Protein AF-A0A1D3RMI1-F1 (afdb_monomer)

Radius of gyration: 16.51 Å; Cα contacts (8 Å, |Δi|>4): 121; chains: 1; bounding box: 49×34×45 Å

Foldseek 3Di:
DVLVVVVVVDVDPVVSVLLVVLVVLVVVVCVVVVHPPVVCLQQLHDDDLVVLLVSLVCLQCVQVPDPNHGDDLVNSLVSLQSNLVSSLVSNVVHHDDDDDPVVRVVVSVVRSVVSNVSSVVSRDDDPDPPPDD

Sequence (133 aa):
MYEAYLSKKHDSHNTIHNILKKLFYLIAWGNKSGIDIDSILLTGEMIEPKQVNAFGAWLTQRGKLHADGTISPIAINGILDVVSQAFRWFADQYVSFSGSASEREIHIKMYKDSIKERFSEQCEKSRKKNSSR

Solvent-accessible surface area (backbone atoms only — not comparable to full-atom values): 7582 Å² total; per-residue (Å²): 108,69,64,61,52,40,60,74,76,40,93,47,66,68,57,47,52,52,52,52,59,38,41,46,55,55,52,57,47,21,65,75,70,75,42,65,54,66,61,36,39,70,51,16,43,73,78,52,73,71,50,52,53,51,50,41,54,47,53,67,48,52,14,73,75,43,99,87,46,63,62,47,49,68,56,51,35,56,27,38,51,51,45,34,52,48,40,41,50,30,25,75,76,43,51,83,66,85,75,54,75,69,56,30,53,53,51,52,51,53,51,40,50,51,48,47,49,61,39,55,73,56,44,55,80,75,78,77,78,80,81,85,124

Secondary structure (DSSP, 8-state):
-HHHHHHHH-S-HHHHHHHHHHHHHHHHHHHHHT--HHHHHHTT----HHHHHHHHHHHHHHHHHSTT-PPPHHHHHHHHHHHHHHHHHHHHHH----S-HHHHHHHHHHHHHHHHHHHHTT-----------

pLDDT: mean 88.19, std 14.35, range [38.56, 97.88]

Structure (mmCIF, N/CA/C/O backbone):
data_AF-A0A1D3RMI1-F1
#
_entry.id   AF-A0A1D3RMI1-F1
#
loop_
_atom_site.group_PDB
_atom_site.id
_atom_site.type_symbol
_atom_site.label_atom_id
_atom_site.label_alt_id
_atom_site.label_comp_id
_atom_site.label_asym_id
_atom_site.label_entity_id
_atom_site.label_seq_id
_atom_site.pdbx_PDB_ins_code
_atom_site.Cartn_x
_atom_site.Cartn_y
_atom_site.Cartn_z
_atom_site.occupancy
_atom_site.B_iso_or_equiv
_atom_site.auth_seq_id
_atom_site.auth_comp_id
_atom_site.auth_asym_id
_atom_site.auth_atom_id
_atom_site.pdbx_PDB_model_num
ATOM 1 N N . MET A 1 1 ? -14.540 1.903 -7.744 1.00 85.69 1 MET A N 1
ATOM 2 C CA . MET A 1 1 ? -14.736 2.730 -6.529 1.00 85.69 1 MET A CA 1
ATOM 3 C C . MET A 1 1 ? -13.569 3.678 -6.270 1.00 85.69 1 MET A C 1
ATOM 5 O O . MET A 1 1 ? -13.801 4.879 -6.240 1.00 85.69 1 MET A O 1
ATOM 9 N N . TYR A 1 2 ? -12.335 3.179 -6.125 1.00 89.88 2 TYR A N 1
ATOM 10 C CA . TYR A 1 2 ? -11.164 4.039 -5.906 1.00 89.88 2 TYR A CA 1
ATOM 11 C C . TYR A 1 2 ? -10.960 5.073 -7.024 1.00 89.88 2 TYR A C 1
ATOM 13 O O . TYR A 1 2 ? -10.726 6.243 -6.748 1.00 89.88 2 TYR A O 1
ATOM 21 N N . GLU A 1 3 ? -11.161 4.683 -8.286 1.00 88.94 3 GLU A N 1
ATOM 22 C CA . GLU A 1 3 ? -11.149 5.618 -9.419 1.00 88.94 3 GLU A CA 1
ATOM 23 C C . GLU A 1 3 ? -12.171 6.753 -9.263 1.00 88.94 3 GLU A C 1
ATOM 25 O O . GLU A 1 3 ? -11.813 7.908 -9.435 1.00 88.94 3 GLU A O 1
ATOM 30 N N . ALA A 1 4 ? -13.404 6.459 -8.838 1.00 90.69 4 ALA A N 1
ATOM 31 C CA . ALA A 1 4 ? -14.415 7.491 -8.603 1.00 90.69 4 ALA A CA 1
ATOM 32 C C . ALA A 1 4 ? -14.009 8.460 -7.475 1.00 90.69 4 ALA A C 1
ATOM 34 O O . ALA A 1 4 ? -14.312 9.649 -7.546 1.00 90.69 4 ALA A O 1
ATOM 35 N N . TYR A 1 5 ? -13.298 7.975 -6.450 1.00 91.81 5 TYR A N 1
ATOM 36 C CA . TYR A 1 5 ? -12.670 8.842 -5.450 1.00 91.81 5 TYR A CA 1
ATOM 37 C C . TYR A 1 5 ? -11.578 9.723 -6.076 1.00 91.81 5 TYR A C 1
ATOM 39 O O . TYR A 1 5 ? -11.573 10.934 -5.855 1.00 91.81 5 TYR A O 1
ATOM 47 N N . LEU A 1 6 ? -10.694 9.150 -6.898 1.00 91.50 6 LEU A N 1
ATOM 48 C CA . LEU A 1 6 ? -9.652 9.907 -7.594 1.00 91.50 6 LEU A CA 1
ATOM 49 C C . LEU A 1 6 ? -10.241 10.971 -8.525 1.00 91.50 6 LEU A C 1
ATOM 51 O O . LEU A 1 6 ? -9.737 12.088 -8.534 1.00 91.50 6 LEU A O 1
ATOM 55 N N . SER A 1 7 ? -11.327 10.665 -9.238 1.00 90.88 7 SER A N 1
ATOM 56 C CA . SER A 1 7 ? -12.045 11.609 -10.102 1.00 90.88 7 SER A CA 1
ATOM 57 C C . SER A 1 7 ? -12.669 12.775 -9.346 1.00 90.88 7 SER A C 1
ATOM 59 O O . SER A 1 7 ? -12.818 13.848 -9.913 1.00 90.88 7 SER A O 1
ATOM 61 N N . LYS A 1 8 ? -13.028 12.592 -8.070 1.00 90.94 8 LYS A N 1
ATOM 62 C CA . LYS A 1 8 ? -13.487 13.694 -7.210 1.00 90.94 8 LYS A CA 1
ATOM 63 C C . LYS A 1 8 ? -12.333 14.511 -6.632 1.00 90.94 8 LYS A C 1
ATOM 65 O O . LYS A 1 8 ? -12.519 15.673 -6.297 1.00 90.94 8 LYS A O 1
ATOM 70 N N . LYS A 1 9 ? -11.167 13.888 -6.450 1.00 90.00 9 LYS A N 1
ATOM 71 C CA . LYS A 1 9 ? -9.990 14.503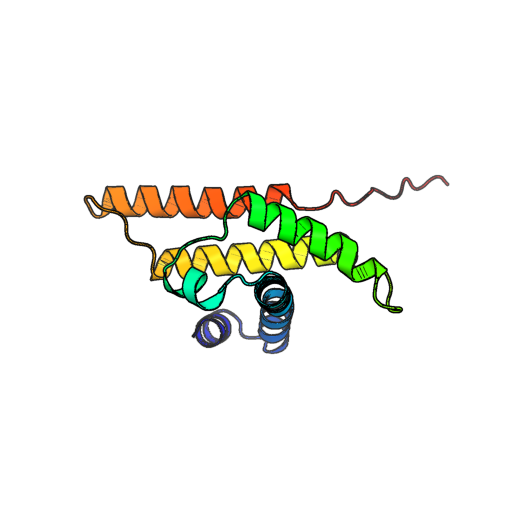 -5.822 1.00 90.00 9 LYS A CA 1
ATOM 72 C C . LYS A 1 9 ? -9.091 15.243 -6.813 1.00 90.00 9 LYS A C 1
ATOM 74 O O . LYS A 1 9 ? -8.368 16.152 -6.415 1.00 90.00 9 LYS A O 1
ATOM 79 N N . HIS A 1 10 ? -9.074 14.814 -8.069 1.00 90.12 10 HIS A N 1
ATOM 80 C CA . HIS A 1 10 ? -8.182 15.327 -9.096 1.00 90.12 10 HIS A CA 1
ATOM 81 C C . HIS A 1 10 ? -8.974 15.740 -10.334 1.00 90.12 10 HIS A C 1
ATOM 83 O O . HIS A 1 10 ? -9.689 14.925 -10.906 1.00 90.12 10 HIS A O 1
ATOM 89 N N . ASP A 1 11 ? -8.741 16.963 -10.808 1.00 83.75 11 ASP A N 1
ATOM 90 C CA . ASP A 1 11 ? -9.411 17.490 -12.006 1.00 83.75 11 ASP A CA 1
ATOM 91 C C . ASP A 1 11 ? -8.780 16.980 -13.316 1.00 83.75 11 ASP A C 1
ATOM 93 O O . ASP A 1 11 ? -9.387 17.020 -14.384 1.00 83.75 11 ASP A O 1
ATOM 97 N N . SER A 1 12 ? -7.538 16.484 -13.254 1.00 92.44 12 SER A N 1
ATOM 98 C CA . SER A 1 12 ? -6.791 16.024 -14.428 1.00 92.44 12 SER A CA 1
ATOM 99 C C . SER A 1 12 ? -6.950 14.523 -14.656 1.00 92.44 12 SER A C 1
ATOM 101 O O . SER A 1 12 ? -6.439 13.702 -13.887 1.00 92.44 12 SER A O 1
ATOM 103 N N . HIS A 1 13 ? -7.558 14.164 -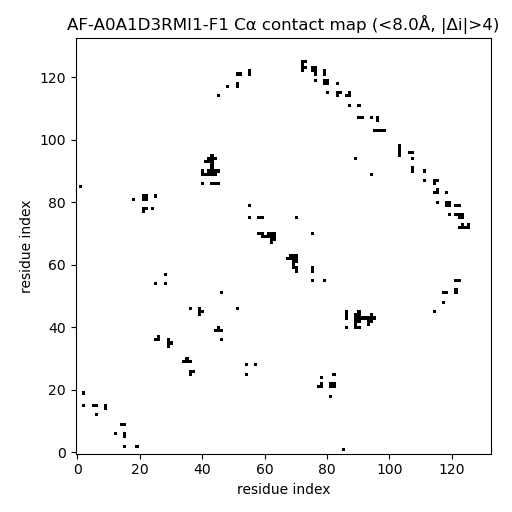15.789 1.00 87.75 13 HIS A N 1
ATOM 104 C CA . HIS A 1 13 ? -7.667 12.777 -16.244 1.00 87.75 13 HIS A C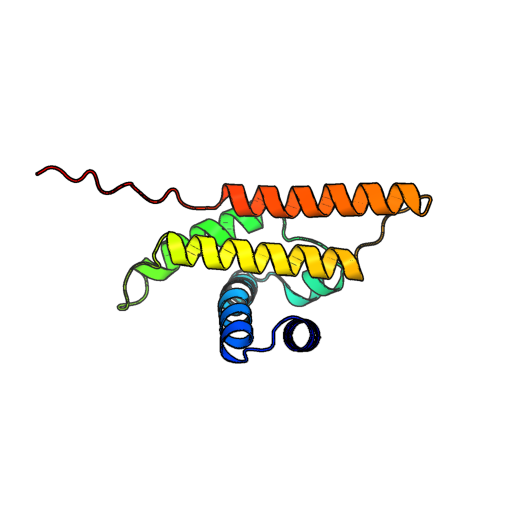A 1
ATOM 105 C C . HIS A 1 13 ? -6.295 12.095 -16.386 1.00 87.75 13 HIS A C 1
ATOM 107 O O . HIS A 1 13 ? -6.130 10.938 -16.004 1.00 87.75 13 HIS A O 1
ATOM 113 N N . ASN A 1 14 ? -5.275 12.833 -16.838 1.00 91.00 14 ASN A N 1
ATOM 114 C CA . ASN A 1 14 ? -3.909 12.317 -16.962 1.00 91.00 14 ASN A CA 1
ATOM 115 C C . ASN A 1 14 ? -3.318 11.925 -15.601 1.00 91.00 14 ASN A C 1
ATOM 117 O O . ASN A 1 14 ? -2.617 10.918 -15.494 1.00 91.00 14 ASN A O 1
ATOM 121 N N . THR A 1 15 ? -3.619 12.691 -14.550 1.00 90.94 15 THR A N 1
ATOM 122 C CA . THR A 1 15 ? -3.184 12.374 -13.185 1.00 90.94 15 THR A CA 1
ATOM 123 C C . THR A 1 15 ? -3.843 11.092 -12.689 1.00 90.94 15 THR A C 1
ATOM 125 O O . THR A 1 15 ? -3.147 10.208 -12.190 1.00 90.94 15 THR A O 1
ATOM 128 N N . ILE A 1 16 ? -5.159 10.958 -12.880 1.00 91.88 16 ILE A N 1
ATOM 129 C CA . ILE A 1 16 ? -5.918 9.759 -12.494 1.00 91.88 16 ILE A CA 1
ATOM 130 C C . ILE A 1 16 ? -5.365 8.535 -13.228 1.00 91.88 16 ILE A C 1
ATOM 132 O O . ILE A 1 16 ? -5.005 7.547 -12.590 1.00 91.88 16 ILE A O 1
ATOM 136 N N . HIS A 1 17 ? -5.203 8.625 -14.550 1.00 91.88 17 HIS A N 1
ATOM 137 C CA . HIS A 1 17 ? -4.660 7.538 -15.358 1.00 91.88 17 HIS A CA 1
ATOM 138 C C . HIS A 1 17 ? -3.251 7.130 -14.901 1.00 91.88 17 HIS A C 1
ATOM 140 O O . HIS A 1 17 ? -2.956 5.943 -14.780 1.00 91.88 17 HIS A O 1
ATOM 146 N N . ASN A 1 18 ? -2.382 8.093 -14.580 1.00 92.81 18 ASN A N 1
ATOM 147 C CA . ASN A 1 18 ? -1.041 7.806 -14.069 1.00 92.81 18 ASN A CA 1
ATOM 148 C C . ASN A 1 18 ? -1.070 7.097 -12.702 1.00 92.81 18 ASN A C 1
ATOM 150 O O . ASN A 1 18 ? -0.282 6.182 -12.467 1.00 92.81 18 ASN A O 1
ATOM 154 N N . ILE A 1 19 ? -1.984 7.487 -11.807 1.00 94.44 19 ILE A N 1
ATOM 155 C CA . ILE A 1 19 ? -2.187 6.817 -10.513 1.00 94.44 19 ILE A CA 1
ATOM 156 C C . ILE A 1 19 ? -2.652 5.371 -10.734 1.00 94.44 19 ILE A C 1
ATOM 158 O O . ILE A 1 19 ? -2.041 4.444 -10.203 1.00 94.44 19 ILE A O 1
ATOM 162 N N . LEU A 1 20 ? -3.672 5.157 -11.569 1.00 94.25 20 LEU A N 1
ATOM 163 C CA . LEU A 1 20 ? -4.193 3.819 -11.871 1.00 94.25 20 LEU A CA 1
ATOM 164 C C . LEU A 1 20 ? -3.140 2.930 -12.544 1.00 94.25 20 LEU A C 1
ATOM 166 O O . LEU A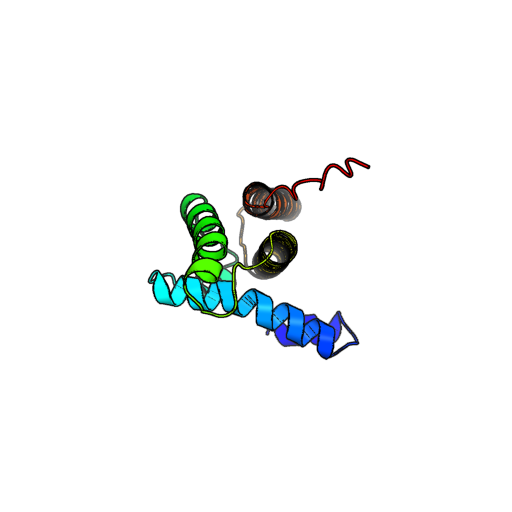 1 20 ? -2.966 1.773 -12.163 1.00 94.25 20 LEU A O 1
ATOM 170 N N . LYS A 1 21 ? -2.361 3.482 -13.480 1.00 93.25 21 LYS A N 1
ATOM 171 C CA . LYS A 1 21 ? -1.250 2.774 -14.129 1.00 93.25 21 LYS A CA 1
ATOM 172 C C . LYS A 1 21 ? -0.193 2.315 -13.125 1.00 93.25 21 LYS A C 1
ATOM 174 O O . LYS A 1 21 ? 0.367 1.233 -13.276 1.00 93.25 21 LYS A O 1
ATOM 179 N N . LYS A 1 22 ? 0.092 3.112 -12.095 1.00 94.50 22 LYS A N 1
ATOM 180 C CA . LYS A 1 22 ? 1.015 2.718 -11.021 1.00 94.50 22 LYS A CA 1
ATOM 181 C C . LYS A 1 22 ? 0.425 1.618 -10.139 1.00 94.50 22 LYS A C 1
ATOM 183 O O . LYS A 1 22 ? 1.142 0.681 -9.807 1.00 94.50 22 LYS A O 1
ATOM 188 N N . LEU A 1 23 ? -0.870 1.673 -9.829 1.00 95.31 23 LEU A N 1
ATOM 189 C CA . LEU A 1 23 ? -1.553 0.602 -9.093 1.00 95.31 23 LEU A CA 1
ATOM 190 C C . LEU A 1 23 ? -1.601 -0.718 -9.859 1.00 95.31 23 LEU A C 1
ATOM 192 O O . LEU A 1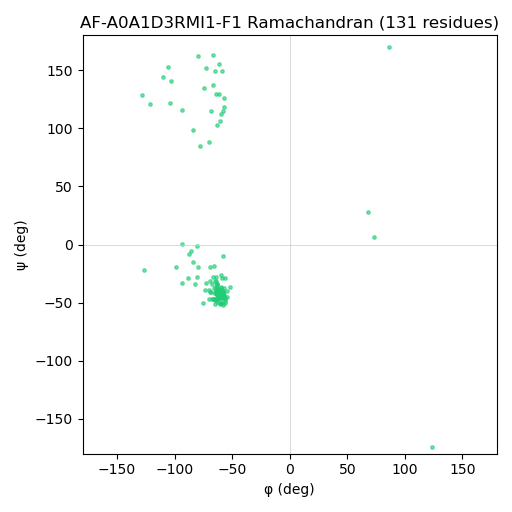 23 ? -1.502 -1.779 -9.249 1.00 95.31 23 LEU A O 1
ATOM 196 N N . PHE A 1 24 ? -1.652 -0.669 -11.190 1.00 94.50 24 PHE A N 1
ATOM 197 C CA . PHE A 1 24 ? -1.598 -1.870 -12.019 1.00 94.50 24 PHE A CA 1
ATOM 198 C C . PHE A 1 24 ? -0.348 -2.726 -11.751 1.00 94.50 24 PHE A C 1
ATOM 200 O O . PHE A 1 24 ? -0.404 -3.946 -11.881 1.00 94.50 24 PHE A O 1
ATOM 207 N N . TYR A 1 25 ? 0.770 -2.129 -11.319 1.00 95.00 25 TYR A N 1
ATOM 208 C CA . TYR A 1 25 ? 1.948 -2.901 -10.917 1.00 95.00 25 TYR A CA 1
ATOM 209 C C . TYR A 1 25 ? 1.683 -3.790 -9.704 1.00 95.00 25 TYR A C 1
ATOM 211 O O . TYR A 1 25 ? 2.137 -4.932 -9.704 1.00 95.00 25 TYR A O 1
ATOM 219 N N . LEU A 1 26 ? 0.948 -3.294 -8.706 1.00 96.62 26 LEU A N 1
ATOM 220 C CA . LEU A 1 26 ? 0.578 -4.078 -7.530 1.00 96.62 26 LEU A CA 1
ATOM 221 C C . LEU A 1 26 ? -0.344 -5.232 -7.921 1.00 96.62 26 LEU A C 1
ATOM 223 O O . LEU A 1 26 ? -0.075 -6.365 -7.542 1.00 96.62 26 LEU A O 1
ATOM 227 N N . ILE A 1 27 ? -1.378 -4.961 -8.721 1.00 95.94 27 ILE A N 1
ATOM 228 C CA . ILE A 1 27 ? -2.327 -5.988 -9.176 1.00 95.94 27 ILE A CA 1
ATOM 229 C C . ILE A 1 27 ? -1.614 -7.057 -10.010 1.00 95.94 27 ILE A C 1
ATOM 231 O O . ILE A 1 27 ? -1.761 -8.251 -9.767 1.00 95.94 27 ILE A O 1
ATOM 235 N N . ALA A 1 28 ? -0.768 -6.644 -10.958 1.00 95.00 28 ALA A N 1
ATOM 236 C CA . ALA A 1 28 ? 0.004 -7.570 -11.780 1.00 95.00 28 ALA A CA 1
ATOM 237 C C . ALA A 1 28 ? 0.970 -8.427 -10.947 1.00 95.00 28 ALA A C 1
ATOM 239 O O . ALA A 1 28 ? 1.162 -9.607 -11.243 1.00 95.00 28 ALA A O 1
ATOM 240 N N . TRP A 1 29 ? 1.589 -7.842 -9.920 1.00 96.19 29 TRP A N 1
ATOM 241 C CA . TRP A 1 29 ? 2.431 -8.584 -8.989 1.00 96.19 29 TRP A CA 1
ATOM 242 C C . TRP A 1 29 ? 1.615 -9.555 -8.135 1.00 96.19 29 TRP A C 1
ATOM 244 O O . TRP A 1 29 ? 1.973 -10.726 -8.066 1.00 96.19 29 TRP A O 1
ATOM 254 N N . GLY A 1 30 ? 0.497 -9.106 -7.563 1.00 96.88 30 GLY A N 1
ATOM 255 C CA . GLY A 1 30 ? -0.405 -9.933 -6.766 1.00 96.88 30 GLY A CA 1
ATOM 256 C C . GLY A 1 30 ? -0.888 -11.155 -7.539 1.00 96.88 30 GLY A C 1
ATOM 257 O O . GLY A 1 30 ? -0.695 -12.279 -7.084 1.00 96.88 30 GLY A O 1
ATOM 258 N N . ASN A 1 31 ? -1.357 -10.953 -8.773 1.00 95.94 31 ASN A N 1
ATOM 259 C CA . ASN A 1 31 ? -1.759 -12.037 -9.672 1.00 95.94 31 ASN A CA 1
ATOM 260 C C . ASN A 1 31 ? -0.619 -13.029 -9.938 1.00 95.94 31 ASN A C 1
ATOM 262 O O . ASN A 1 31 ? -0.830 -14.239 -9.924 1.00 95.94 31 ASN A O 1
ATOM 266 N N . LYS A 1 32 ? 0.610 -12.537 -10.148 1.00 94.94 32 LYS A N 1
ATOM 267 C CA . LYS A 1 32 ? 1.789 -13.395 -10.346 1.00 94.94 32 LYS A CA 1
ATOM 268 C C . LYS A 1 32 ? 2.161 -14.177 -9.080 1.00 94.94 32 LYS A C 1
ATOM 270 O O . LYS A 1 32 ? 2.676 -15.287 -9.181 1.00 94.94 32 LYS A O 1
ATOM 275 N N . SER A 1 33 ? 1.948 -13.587 -7.910 1.00 94.56 33 SER A N 1
ATOM 276 C CA . SER A 1 33 ? 2.311 -14.147 -6.607 1.00 94.56 33 SER A CA 1
ATOM 277 C C . SER A 1 33 ? 1.181 -14.925 -5.926 1.00 94.56 33 SER A C 1
ATOM 279 O O . SER A 1 33 ? 1.400 -15.438 -4.832 1.00 94.56 33 SER A O 1
ATOM 281 N N . GLY A 1 34 ? 0.002 -15.033 -6.550 1.00 96.00 34 GLY A N 1
ATOM 282 C CA . GLY A 1 34 ? -1.168 -15.697 -5.968 1.00 96.00 34 GLY A CA 1
ATOM 283 C C . GLY A 1 34 ? -1.757 -14.956 -4.763 1.00 96.00 34 GLY A C 1
ATOM 284 O O . GLY A 1 34 ? -2.310 -15.589 -3.870 1.00 96.00 34 GLY A O 1
ATOM 285 N N . ILE A 1 35 ? -1.596 -13.631 -4.707 1.00 96.62 35 ILE A N 1
ATOM 286 C CA . ILE A 1 35 ? -2.098 -12.774 -3.629 1.00 96.62 35 ILE A CA 1
ATOM 287 C C . ILE A 1 35 ? -3.329 -12.028 -4.139 1.00 96.62 35 ILE A C 1
ATOM 289 O O . ILE A 1 35 ? -3.239 -11.279 -5.114 1.00 96.62 35 ILE A O 1
ATOM 293 N N . ASP A 1 36 ? -4.455 -12.202 -3.451 1.00 96.38 36 ASP A N 1
ATOM 294 C CA . ASP A 1 36 ? -5.705 -11.503 -3.751 1.00 96.38 36 ASP A CA 1
ATOM 295 C C . ASP A 1 36 ? -5.665 -10.064 -3.216 1.00 96.38 36 ASP A C 1
ATOM 297 O O . ASP A 1 36 ? -6.091 -9.760 -2.100 1.00 96.38 36 ASP A O 1
ATOM 301 N N . ILE A 1 37 ? -5.084 -9.169 -4.016 1.00 96.94 37 ILE A N 1
ATOM 302 C CA . ILE A 1 37 ? -4.939 -7.753 -3.664 1.00 96.94 37 ILE A CA 1
ATOM 303 C C . ILE A 1 37 ? -6.300 -7.070 -3.526 1.00 96.94 37 ILE A C 1
ATOM 305 O O . ILE A 1 37 ? -6.454 -6.217 -2.653 1.00 96.94 37 ILE A O 1
ATOM 309 N N . ASP A 1 38 ? -7.276 -7.433 -4.356 1.00 94.50 38 ASP A N 1
ATOM 310 C CA . ASP A 1 38 ? -8.594 -6.803 -4.336 1.00 94.50 38 ASP A CA 1
ATOM 311 C C . ASP A 1 38 ? -9.313 -7.119 -3.025 1.00 94.50 38 ASP A C 1
ATOM 313 O O . ASP A 1 38 ? -9.795 -6.201 -2.357 1.00 94.50 38 ASP A O 1
ATOM 317 N N . SER A 1 39 ? -9.310 -8.388 -2.600 1.00 95.69 39 SER A N 1
ATOM 318 C CA . SER A 1 39 ? -9.865 -8.772 -1.301 1.00 95.69 39 SER A CA 1
ATOM 319 C C . SER A 1 39 ? -9.146 -8.066 -0.152 1.00 95.69 39 SER A C 1
ATOM 321 O O . SER A 1 39 ? -9.808 -7.543 0.743 1.00 95.69 39 SER A O 1
ATOM 323 N N . ILE A 1 40 ? -7.810 -8.005 -0.171 1.00 96.44 40 ILE A N 1
ATOM 324 C CA . ILE A 1 40 ? -7.031 -7.331 0.882 1.00 96.44 40 ILE A CA 1
ATOM 325 C C . ILE A 1 40 ? -7.439 -5.855 0.984 1.00 96.44 40 ILE A C 1
ATOM 327 O O . ILE A 1 40 ? -7.809 -5.391 2.064 1.00 96.44 40 ILE A O 1
ATOM 331 N N . LEU A 1 41 ? -7.469 -5.135 -0.141 1.00 95.69 41 LEU A N 1
ATOM 332 C CA . LEU A 1 41 ? -7.882 -3.731 -0.172 1.00 95.69 41 LEU A CA 1
ATOM 333 C C . LEU A 1 41 ? -9.321 -3.550 0.329 1.00 95.69 41 LEU A C 1
ATOM 335 O O . LEU A 1 41 ? -9.583 -2.655 1.126 1.00 95.69 41 LEU A O 1
ATOM 339 N N . LEU A 1 42 ? -10.257 -4.403 -0.091 1.00 95.19 42 LEU A N 1
ATOM 340 C CA . LEU A 1 42 ? -11.664 -4.298 0.309 1.00 95.19 42 LEU A CA 1
ATOM 341 C C . LEU A 1 42 ? -11.914 -4.629 1.786 1.00 95.19 42 LEU A C 1
ATOM 343 O O . LEU A 1 42 ? -12.927 -4.204 2.333 1.00 95.19 42 LEU A O 1
ATOM 347 N N . THR A 1 43 ? -10.988 -5.325 2.446 1.00 94.88 43 THR A N 1
ATOM 348 C CA . THR A 1 43 ? -11.006 -5.505 3.909 1.00 94.88 43 THR A CA 1
ATOM 349 C C . THR A 1 43 ? -10.335 -4.361 4.674 1.00 94.88 43 THR A C 1
ATOM 351 O O . THR A 1 43 ? -10.384 -4.327 5.898 1.00 94.88 43 THR A O 1
ATOM 354 N N . GLY A 1 44 ? -9.716 -3.408 3.969 1.00 94.81 44 GLY A N 1
ATOM 355 C CA . GLY A 1 44 ? -8.929 -2.336 4.580 1.00 94.81 44 GLY A CA 1
ATOM 356 C C . GLY A 1 44 ? -7.579 -2.801 5.124 1.00 94.81 44 GLY A C 1
ATOM 357 O O . GLY A 1 44 ? -6.884 -2.005 5.754 1.00 94.81 44 GLY A O 1
ATOM 358 N N . GLU A 1 45 ? -7.208 -4.056 4.868 1.00 94.56 45 GLU A N 1
ATOM 359 C CA . GLU A 1 45 ? -5.936 -4.634 5.278 1.00 94.56 45 GLU A CA 1
ATOM 360 C C . GLU A 1 45 ? -4.794 -4.226 4.340 1.00 94.56 45 GLU A C 1
ATOM 362 O O . GLU A 1 45 ? -4.990 -3.800 3.196 1.00 94.56 45 GLU A O 1
ATOM 367 N N . MET A 1 46 ? -3.566 -4.391 4.822 1.00 94.38 46 MET A N 1
ATOM 368 C CA . MET A 1 46 ? -2.353 -4.274 4.023 1.00 94.38 46 MET A CA 1
ATOM 369 C C . MET A 1 46 ? -1.755 -5.648 3.735 1.00 94.38 46 MET A C 1
ATOM 371 O O . MET A 1 46 ? -1.871 -6.581 4.527 1.00 94.38 46 MET A O 1
ATOM 375 N N . ILE A 1 47 ? -1.041 -5.753 2.615 1.00 95.19 47 ILE A N 1
ATOM 376 C CA . ILE A 1 47 ? -0.167 -6.904 2.370 1.00 95.19 47 ILE A CA 1
ATOM 377 C C . ILE A 1 47 ? 0.897 -7.017 3.474 1.00 95.19 47 ILE A C 1
ATOM 379 O O . ILE A 1 47 ? 1.350 -6.018 4.035 1.00 95.19 47 ILE A O 1
ATOM 383 N N . GLU A 1 48 ? 1.328 -8.240 3.772 1.00 94.19 48 GLU A N 1
ATOM 384 C CA . GLU A 1 48 ? 2.267 -8.512 4.860 1.00 94.19 48 GLU A CA 1
ATOM 385 C C . GLU A 1 48 ? 3.624 -7.805 4.646 1.00 94.19 48 GLU A C 1
ATOM 387 O O . GLU A 1 48 ? 4.053 -7.595 3.509 1.00 94.19 48 GLU A O 1
ATOM 392 N N . PRO A 1 49 ? 4.409 -7.517 5.700 1.00 91.19 49 PRO A N 1
ATOM 393 C CA . PRO A 1 49 ? 5.712 -6.862 5.538 1.00 91.19 49 PRO A CA 1
ATOM 394 C C . PRO A 1 49 ? 6.662 -7.580 4.559 1.00 91.19 49 PRO A C 1
ATOM 396 O O . PRO A 1 49 ? 7.300 -6.945 3.720 1.00 91.19 49 PRO A O 1
ATOM 399 N N . LYS A 1 50 ? 6.709 -8.921 4.583 1.00 94.25 50 LYS A N 1
ATOM 400 C CA . LYS A 1 50 ? 7.502 -9.708 3.616 1.00 94.25 50 LYS A CA 1
ATOM 401 C C . LYS A 1 50 ? 6.998 -9.559 2.175 1.00 94.25 50 LYS A C 1
ATOM 403 O O . LYS A 1 50 ? 7.791 -9.620 1.240 1.00 94.25 50 LYS A O 1
ATOM 408 N N . GLN A 1 51 ? 5.694 -9.353 2.003 1.00 96.31 51 GLN A N 1
ATOM 409 C CA . GLN A 1 51 ? 5.041 -9.137 0.717 1.00 96.31 51 GLN A CA 1
ATOM 410 C C . GLN A 1 51 ? 5.345 -7.731 0.182 1.00 96.31 51 GLN A C 1
ATOM 412 O O . GLN A 1 51 ? 5.658 -7.602 -0.997 1.00 96.31 51 GLN A O 1
ATOM 417 N N . VAL A 1 52 ? 5.378 -6.704 1.042 1.00 95.12 52 VAL A N 1
ATOM 418 C CA . VAL A 1 52 ? 5.851 -5.353 0.678 1.00 95.12 52 VAL A CA 1
ATOM 419 C C . VAL A 1 52 ? 7.301 -5.402 0.179 1.00 95.12 52 VAL A C 1
ATOM 421 O O . VAL A 1 52 ? 7.605 -4.866 -0.888 1.00 95.12 52 VAL A O 1
ATOM 424 N N . ASN A 1 53 ? 8.179 -6.115 0.893 1.00 94.19 53 ASN A N 1
ATOM 425 C CA . ASN A 1 53 ? 9.576 -6.302 0.484 1.00 94.19 53 ASN A CA 1
ATOM 426 C C . ASN A 1 53 ? 9.690 -7.040 -0.859 1.00 94.19 53 ASN A C 1
ATOM 428 O O . ASN A 1 53 ? 10.439 -6.632 -1.748 1.00 94.19 53 ASN A O 1
ATOM 432 N N . ALA A 1 54 ? 8.928 -8.125 -1.025 1.00 95.44 54 ALA A N 1
ATOM 433 C CA . ALA A 1 54 ? 8.906 -8.900 -2.260 1.00 95.44 54 ALA A CA 1
ATOM 434 C C . ALA A 1 54 ? 8.382 -8.079 -3.449 1.00 95.44 54 ALA A C 1
ATOM 436 O O . ALA A 1 54 ? 8.921 -8.190 -4.551 1.00 95.44 54 ALA A O 1
ATOM 437 N N . PHE A 1 55 ? 7.378 -7.228 -3.228 1.00 95.81 55 PHE A N 1
ATOM 438 C CA . PHE A 1 55 ? 6.870 -6.303 -4.235 1.00 95.81 55 PHE A CA 1
ATOM 439 C C . PHE A 1 55 ? 7.931 -5.276 -4.647 1.00 95.81 55 PHE A C 1
ATOM 441 O O . PHE A 1 55 ? 8.186 -5.112 -5.842 1.00 95.81 55 PHE A O 1
ATOM 448 N N . GLY A 1 56 ? 8.608 -4.644 -3.681 1.00 93.50 56 GLY A N 1
ATOM 449 C CA . GLY A 1 56 ? 9.716 -3.720 -3.943 1.00 93.50 56 GLY A CA 1
ATOM 450 C C . GLY A 1 56 ? 10.832 -4.374 -4.763 1.00 93.50 56 GLY A C 1
ATOM 451 O O . GLY A 1 56 ? 11.201 -3.877 -5.827 1.00 93.50 56 GLY A O 1
ATOM 452 N N . ALA A 1 57 ? 11.291 -5.557 -4.344 1.00 92.19 57 ALA A N 1
ATOM 453 C CA . ALA A 1 57 ? 12.306 -6.320 -5.069 1.00 92.19 57 ALA A CA 1
ATOM 454 C C . ALA A 1 57 ? 11.862 -6.695 -6.493 1.00 92.19 57 ALA A C 1
ATOM 456 O O . ALA A 1 57 ? 12.655 -6.641 -7.438 1.00 92.19 57 ALA A O 1
ATOM 457 N N . TRP A 1 58 ? 10.589 -7.055 -6.670 1.00 93.19 58 TRP A N 1
ATOM 458 C CA . TRP A 1 58 ? 10.036 -7.369 -7.980 1.00 93.19 58 TRP A CA 1
ATOM 459 C C . TRP A 1 58 ? 10.002 -6.149 -8.910 1.00 93.19 58 TRP A C 1
ATOM 461 O O . TRP A 1 58 ? 10.314 -6.302 -10.091 1.00 93.19 58 TRP A O 1
ATOM 471 N N . LEU A 1 59 ? 9.706 -4.943 -8.410 1.00 91.81 59 LEU A N 1
ATOM 472 C CA . LEU A 1 59 ? 9.767 -3.711 -9.211 1.00 91.81 59 LEU A CA 1
ATOM 473 C C . LEU A 1 59 ? 11.183 -3.459 -9.747 1.00 91.81 59 LEU A C 1
ATOM 475 O O . LEU A 1 59 ? 11.353 -3.216 -10.945 1.00 91.81 59 LEU A O 1
ATOM 479 N N . THR A 1 60 ? 12.202 -3.608 -8.896 1.00 88.12 60 THR A N 1
ATOM 480 C CA . THR A 1 60 ? 13.616 -3.466 -9.282 1.00 88.12 60 THR A CA 1
ATOM 481 C C . THR A 1 60 ? 14.047 -4.516 -10.313 1.00 88.12 60 THR A C 1
ATOM 483 O O . THR A 1 60 ? 14.877 -4.249 -11.187 1.00 88.12 60 THR A O 1
ATOM 486 N N . GLN A 1 61 ? 13.495 -5.731 -10.239 1.00 85.94 61 GLN A N 1
ATOM 487 C CA . GLN A 1 61 ? 13.823 -6.824 -11.159 1.00 85.94 61 GLN A CA 1
ATOM 488 C C . GLN A 1 61 ? 13.057 -6.748 -12.484 1.00 85.94 61 GLN A C 1
ATOM 490 O O . GLN A 1 61 ? 13.612 -7.099 -13.523 1.00 85.94 61 GLN A O 1
ATOM 495 N N . ARG A 1 62 ? 11.806 -6.270 -12.484 1.00 75.31 62 ARG A N 1
ATOM 496 C CA . ARG A 1 62 ? 10.940 -6.242 -13.673 1.00 75.31 62 ARG A CA 1
ATOM 497 C C . ARG A 1 62 ? 11.537 -5.424 -14.816 1.00 75.31 62 ARG A C 1
ATOM 499 O O . ARG A 1 62 ? 11.436 -5.833 -15.968 1.00 75.31 62 ARG A O 1
ATOM 506 N N . GLY A 1 63 ? 12.213 -4.322 -14.502 1.00 62.38 63 GLY A N 1
ATOM 507 C CA . GLY A 1 63 ? 12.910 -3.516 -15.504 1.00 62.38 63 GLY A CA 1
ATOM 508 C C . GLY A 1 63 ? 14.101 -4.218 -16.170 1.00 62.38 63 GLY A C 1
ATOM 509 O O . GLY A 1 63 ? 14.523 -3.825 -17.246 1.00 62.38 63 GLY A O 1
ATOM 510 N N . LYS A 1 64 ? 14.646 -5.281 -15.570 1.00 59.81 64 LYS A N 1
ATOM 511 C CA . LYS A 1 64 ? 15.755 -6.042 -16.167 1.00 59.81 64 LYS A CA 1
ATOM 512 C C . LYS A 1 64 ? 15.283 -7.097 -17.173 1.00 59.81 64 LYS A C 1
ATOM 514 O O . LYS A 1 64 ? 16.104 -7.624 -17.913 1.00 59.81 64 LYS A O 1
ATOM 519 N N . LEU A 1 65 ? 13.989 -7.431 -17.168 1.00 56.12 65 LEU A N 1
ATOM 520 C CA . LEU A 1 65 ? 13.413 -8.537 -17.943 1.00 56.12 65 LEU A CA 1
ATOM 521 C C . LEU A 1 65 ? 12.753 -8.093 -19.257 1.00 56.12 65 LEU A C 1
ATOM 523 O O . LEU A 1 65 ? 12.559 -8.923 -20.139 1.00 56.12 65 LEU A O 1
ATOM 527 N N . HIS A 1 66 ? 12.412 -6.811 -19.400 1.00 52.81 66 HIS A N 1
ATOM 528 C CA . HIS A 1 66 ? 11.876 -6.253 -20.642 1.00 52.81 66 HIS A CA 1
ATOM 529 C C . HIS A 1 66 ? 12.967 -5.456 -21.369 1.00 52.81 66 HIS A C 1
ATOM 531 O O . HIS A 1 66 ? 13.741 -4.742 -20.733 1.00 52.81 66 HIS A O 1
ATOM 537 N N . ALA A 1 67 ? 13.016 -5.559 -22.702 1.00 53.75 67 ALA A N 1
ATOM 538 C CA . ALA A 1 67 ? 13.976 -4.856 -23.567 1.00 53.75 67 ALA A CA 1
ATOM 539 C C . ALA A 1 67 ? 13.931 -3.313 -23.435 1.00 53.75 67 ALA A C 1
ATOM 541 O O . ALA A 1 67 ? 14.828 -2.628 -23.917 1.00 53.75 67 ALA A O 1
ATOM 542 N N . ASP A 1 68 ? 12.924 -2.791 -22.729 1.00 54.88 68 ASP A N 1
ATOM 543 C CA . ASP A 1 68 ? 12.667 -1.370 -22.472 1.00 54.88 68 ASP A CA 1
ATOM 544 C C . ASP A 1 68 ? 13.526 -0.774 -21.334 1.00 54.88 68 ASP A C 1
ATOM 546 O O . ASP A 1 68 ? 13.453 0.423 -21.053 1.00 54.88 68 ASP A O 1
ATOM 550 N N . GLY A 1 69 ? 14.371 -1.589 -20.694 1.00 61.38 69 GLY A N 1
ATOM 551 C CA . GLY A 1 69 ? 15.343 -1.147 -19.697 1.00 61.38 69 GLY A CA 1
ATOM 552 C C . GLY A 1 69 ? 14.807 -1.043 -18.265 1.00 61.38 69 GLY A C 1
ATOM 553 O O . GLY A 1 69 ? 13.614 -1.158 -17.977 1.00 61.38 69 GLY A O 1
ATOM 554 N N . THR A 1 70 ? 15.739 -0.848 -17.326 1.00 73.44 70 THR A N 1
ATOM 555 C CA . THR A 1 70 ? 15.462 -0.829 -15.883 1.00 73.44 70 THR A CA 1
ATOM 556 C C . THR A 1 70 ? 14.491 0.297 -15.516 1.00 73.44 70 THR A C 1
ATOM 558 O O . THR A 1 70 ? 14.739 1.456 -15.851 1.00 73.44 70 THR A O 1
ATOM 561 N N . ILE A 1 71 ? 13.423 -0.016 -14.767 1.00 83.06 71 ILE A N 1
ATOM 562 C CA . ILE A 1 71 ? 12.540 1.001 -14.181 1.00 83.06 71 ILE A CA 1
ATOM 563 C C . ILE A 1 71 ? 13.407 1.912 -13.311 1.00 83.06 71 ILE A C 1
ATOM 565 O O . ILE A 1 71 ? 14.151 1.439 -12.454 1.00 83.06 71 ILE A O 1
ATOM 569 N N . SER A 1 72 ? 13.347 3.221 -13.551 1.00 86.56 72 SER A N 1
ATOM 570 C CA . SER A 1 72 ? 14.180 4.157 -12.802 1.00 86.56 72 SER A CA 1
ATOM 571 C C . SER A 1 72 ? 13.800 4.162 -11.311 1.00 86.56 72 SER A C 1
ATOM 573 O O . SER A 1 72 ? 12.616 4.026 -10.989 1.00 86.56 72 SER A O 1
ATOM 575 N N . PRO A 1 73 ? 14.754 4.414 -10.394 1.00 88.56 73 PRO A N 1
ATOM 576 C CA . PRO A 1 73 ? 14.467 4.544 -8.962 1.00 88.56 73 PRO A CA 1
ATOM 577 C C . PRO A 1 73 ? 13.339 5.544 -8.663 1.00 88.56 73 PRO A C 1
ATOM 579 O O . PRO A 1 73 ? 12.496 5.319 -7.803 1.00 88.56 73 PRO A O 1
ATOM 582 N N . ILE A 1 74 ? 13.272 6.638 -9.432 1.00 90.56 74 ILE A N 1
ATOM 583 C CA . ILE A 1 74 ? 12.217 7.657 -9.317 1.00 90.56 74 ILE A CA 1
ATOM 584 C C . ILE A 1 74 ? 10.842 7.061 -9.644 1.00 90.56 74 ILE A C 1
ATOM 586 O O . ILE A 1 74 ? 9.869 7.330 -8.942 1.00 90.56 74 ILE A O 1
ATOM 590 N N . ALA A 1 75 ? 10.751 6.244 -10.697 1.00 90.38 75 ALA A N 1
ATOM 591 C CA . ALA A 1 75 ? 9.508 5.585 -11.070 1.00 90.38 75 ALA A CA 1
ATOM 592 C C . ALA A 1 75 ? 9.106 4.508 -10.051 1.00 90.38 75 ALA A C 1
ATOM 594 O O . ALA A 1 75 ? 7.933 4.455 -9.690 1.00 90.38 75 ALA A O 1
ATOM 595 N N . ILE A 1 76 ? 10.060 3.721 -9.535 1.00 92.56 76 ILE A N 1
ATOM 596 C CA . ILE A 1 76 ? 9.821 2.737 -8.463 1.00 92.56 76 ILE A CA 1
ATOM 597 C C . ILE A 1 76 ? 9.253 3.434 -7.224 1.00 92.56 76 ILE A C 1
ATOM 599 O O . ILE A 1 76 ? 8.169 3.079 -6.764 1.00 92.56 76 ILE A O 1
ATOM 603 N N . ASN A 1 77 ? 9.913 4.489 -6.744 1.00 94.62 77 ASN A N 1
ATOM 604 C CA . ASN A 1 77 ? 9.455 5.261 -5.585 1.00 94.62 77 ASN A CA 1
ATOM 605 C C . ASN A 1 77 ? 8.071 5.873 -5.837 1.00 94.62 77 ASN A C 1
ATOM 607 O O . ASN A 1 77 ? 7.208 5.866 -4.964 1.00 94.62 77 ASN A O 1
ATOM 611 N N . GLY A 1 78 ? 7.827 6.349 -7.060 1.00 95.06 78 GLY A N 1
ATOM 612 C CA . GLY A 1 78 ? 6.527 6.867 -7.464 1.00 95.06 78 GLY A CA 1
ATOM 613 C C . GLY A 1 78 ? 5.418 5.811 -7.514 1.00 95.06 78 GLY A C 1
ATOM 614 O O . GLY A 1 78 ? 4.258 6.187 -7.352 1.00 95.06 78 GLY A O 1
ATOM 615 N N . ILE A 1 79 ? 5.741 4.537 -7.764 1.00 95.88 79 ILE A N 1
ATOM 616 C CA . ILE A 1 79 ? 4.802 3.407 -7.681 1.00 95.88 79 ILE A CA 1
ATOM 617 C C . ILE A 1 79 ? 4.536 3.070 -6.213 1.00 95.88 79 ILE A C 1
ATOM 619 O O . ILE A 1 79 ? 3.375 3.011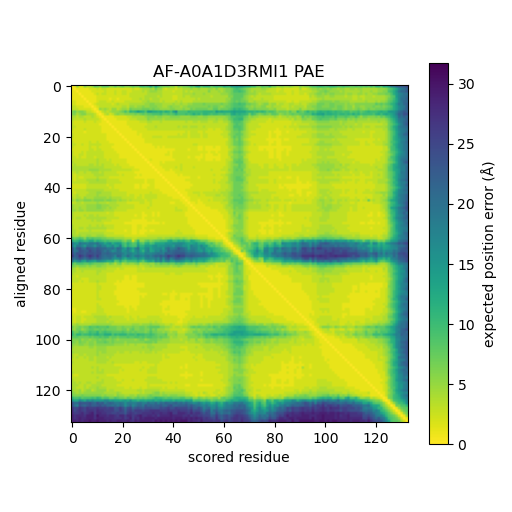 -5.817 1.00 95.88 79 ILE A O 1
ATOM 623 N N . LEU A 1 80 ? 5.590 2.906 -5.408 1.00 96.44 80 LEU A N 1
ATOM 624 C CA . LEU A 1 80 ? 5.492 2.578 -3.981 1.00 96.44 80 LEU A CA 1
ATOM 625 C C . LEU A 1 80 ? 4.662 3.609 -3.209 1.00 96.44 80 LEU A C 1
ATOM 627 O O . LEU A 1 80 ? 3.794 3.234 -2.424 1.00 96.44 80 LEU A O 1
ATOM 631 N N . ASP A 1 81 ? 4.870 4.900 -3.475 1.00 96.94 81 ASP A N 1
ATOM 632 C CA . ASP A 1 81 ? 4.100 5.967 -2.836 1.00 96.94 81 ASP A CA 1
ATOM 633 C C . ASP A 1 81 ? 2.611 5.905 -3.211 1.00 96.94 81 ASP A C 1
ATOM 635 O O . ASP A 1 81 ? 1.749 5.936 -2.333 1.00 96.94 81 ASP A O 1
ATOM 639 N N . VAL A 1 82 ? 2.288 5.737 -4.498 1.00 97.00 82 VAL A N 1
ATOM 640 C CA . VAL A 1 82 ? 0.891 5.621 -4.949 1.00 97.00 82 VAL A CA 1
ATOM 641 C C . VAL A 1 82 ? 0.211 4.387 -4.362 1.00 97.00 82 VAL A C 1
ATOM 643 O O . VAL A 1 82 ? -0.924 4.475 -3.896 1.00 97.00 82 VAL A O 1
ATOM 646 N N . VAL A 1 83 ? 0.902 3.250 -4.333 1.00 97.50 83 VAL A N 1
ATOM 647 C CA . VAL A 1 83 ? 0.379 2.028 -3.719 1.00 97.50 83 VAL A CA 1
ATOM 648 C C . VAL A 1 83 ? 0.126 2.240 -2.225 1.00 97.50 83 VAL A C 1
ATOM 650 O O . VAL A 1 83 ? -0.956 1.926 -1.731 1.00 97.50 83 VAL A O 1
ATOM 653 N N . SER A 1 84 ? 1.072 2.854 -1.514 1.00 97.75 84 SER A N 1
ATOM 654 C CA . SER A 1 84 ? 0.903 3.219 -0.108 1.00 97.75 84 SER A CA 1
ATOM 655 C C . SER A 1 84 ? -0.297 4.146 0.109 1.00 97.75 84 SER A C 1
ATOM 657 O O . SER A 1 84 ? -1.028 4.005 1.089 1.00 97.75 84 SER A O 1
ATOM 659 N N . GLN A 1 85 ? -0.518 5.123 -0.776 1.00 96.88 85 GLN A N 1
ATOM 660 C CA . GLN A 1 85 ? -1.687 6.007 -0.708 1.00 96.88 85 GLN A CA 1
ATOM 661 C C . GLN A 1 8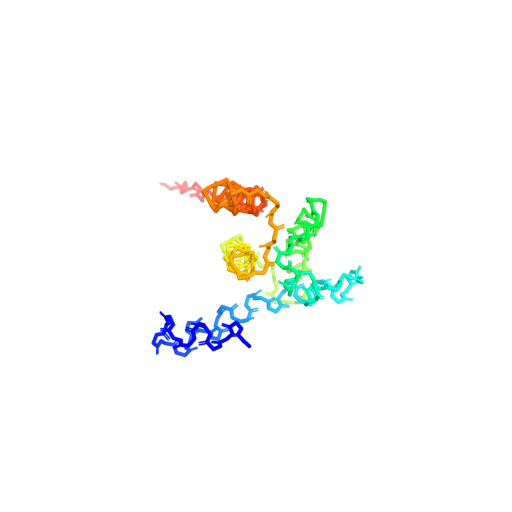5 ? -3.000 5.241 -0.901 1.00 96.88 85 GLN A C 1
ATOM 663 O O . GLN A 1 85 ? -3.970 5.537 -0.205 1.00 96.88 85 GLN A O 1
ATOM 668 N N . ALA A 1 86 ? -3.037 4.259 -1.804 1.00 97.06 86 ALA A N 1
ATOM 669 C CA . ALA A 1 86 ? -4.216 3.424 -2.003 1.00 97.06 86 ALA A CA 1
ATOM 670 C C . ALA A 1 86 ? -4.526 2.580 -0.763 1.00 97.06 86 ALA A C 1
ATOM 672 O O . ALA A 1 86 ? -5.634 2.690 -0.247 1.00 97.06 86 ALA A O 1
ATOM 673 N N . PHE A 1 87 ? -3.554 1.840 -0.216 1.00 97.88 87 PHE A N 1
ATOM 674 C CA . PHE A 1 87 ? -3.755 1.067 1.020 1.00 97.88 87 PHE A CA 1
ATOM 675 C C . PHE A 1 87 ? -4.263 1.940 2.170 1.00 97.88 87 PHE A C 1
ATOM 677 O O . PHE A 1 87 ? -5.231 1.586 2.832 1.00 97.88 87 PHE A O 1
ATOM 684 N N . ARG A 1 88 ? -3.677 3.127 2.367 1.00 97.38 88 ARG A N 1
ATOM 685 C CA . ARG A 1 88 ? -4.130 4.065 3.406 1.00 97.38 88 ARG A CA 1
ATOM 686 C C . ARG A 1 88 ? -5.550 4.569 3.184 1.00 97.38 88 ARG A C 1
ATOM 688 O O . ARG A 1 88 ? -6.240 4.823 4.163 1.00 97.38 88 ARG A O 1
ATOM 695 N N . TRP A 1 89 ? -5.968 4.756 1.933 1.00 96.69 89 TRP A N 1
ATOM 696 C CA . TRP A 1 89 ? -7.341 5.147 1.625 1.00 96.69 89 TRP A CA 1
ATOM 697 C C . TRP A 1 89 ? -8.312 4.005 1.911 1.00 96.69 89 TRP A C 1
ATOM 699 O O . TRP A 1 89 ? -9.312 4.227 2.574 1.00 96.69 89 TRP A O 1
ATOM 709 N N . PHE A 1 90 ? -8.001 2.786 1.473 1.00 96.75 90 PHE A N 1
ATOM 710 C CA . PHE A 1 90 ? -8.843 1.621 1.740 1.00 96.75 90 PHE A CA 1
ATOM 711 C C . PHE A 1 90 ? -8.938 1.313 3.239 1.00 96.75 90 PHE A C 1
ATOM 713 O O . PHE A 1 90 ? -10.036 1.072 3.732 1.00 96.75 90 PHE A O 1
ATOM 720 N N . ALA A 1 91 ? -7.833 1.427 3.980 1.00 96.19 91 ALA A N 1
ATOM 721 C CA . ALA A 1 91 ? -7.842 1.328 5.436 1.00 96.19 91 ALA A CA 1
ATOM 722 C C . ALA A 1 91 ? -8.810 2.344 6.060 1.00 96.19 91 ALA A C 1
ATOM 724 O O . ALA A 1 91 ? -9.639 1.973 6.876 1.00 96.19 91 ALA A O 1
ATOM 725 N N . ASP A 1 92 ? -8.781 3.600 5.608 1.00 94.38 92 ASP A N 1
ATOM 726 C CA . ASP A 1 92 ? -9.680 4.665 6.078 1.00 94.38 92 ASP A CA 1
ATOM 727 C C . ASP A 1 92 ? -11.171 4.346 5.880 1.00 94.38 92 ASP A C 1
ATOM 729 O O . ASP A 1 92 ? -12.011 4.842 6.622 1.00 94.38 92 ASP A O 1
ATOM 733 N N . GLN A 1 93 ? -11.506 3.546 4.862 1.00 93.19 93 GLN A N 1
ATOM 734 C CA . GLN A 1 93 ? -12.891 3.208 4.533 1.00 93.19 93 GLN A CA 1
ATOM 735 C C . GLN A 1 93 ? -13.371 1.904 5.183 1.00 93.19 93 GLN A C 1
ATOM 737 O O . GLN A 1 93 ? -14.559 1.785 5.479 1.00 93.19 93 GLN A O 1
ATOM 742 N N . TYR A 1 94 ? -12.480 0.921 5.360 1.00 94.25 94 TYR A N 1
ATOM 743 C CA . TYR A 1 94 ? -12.881 -0.469 5.618 1.00 94.25 94 TYR A CA 1
ATOM 744 C C . TYR A 1 94 ? -12.273 -1.105 6.860 1.00 94.25 94 TYR A C 1
ATOM 746 O O . TYR A 1 94 ? -12.848 -2.070 7.364 1.00 94.25 94 TYR A O 1
ATOM 754 N N . VAL A 1 95 ? -11.147 -0.596 7.370 1.00 92.62 95 VAL A N 1
ATOM 755 C CA . VAL A 1 95 ? -10.521 -1.213 8.541 1.00 92.62 95 VAL A CA 1
ATOM 756 C C . VAL A 1 95 ? -11.425 -1.034 9.758 1.00 92.62 95 VAL A C 1
ATOM 758 O O . VAL A 1 95 ? -11.987 0.039 9.994 1.00 92.62 95 VAL A O 1
ATOM 761 N N . SER A 1 96 ? -11.567 -2.090 10.553 1.00 88.12 96 SER A N 1
ATOM 762 C CA . SER A 1 96 ? -12.378 -2.061 11.764 1.00 88.12 96 SER A CA 1
ATOM 763 C C . SER A 1 96 ? -11.527 -2.411 12.972 1.00 88.12 96 SER A C 1
ATOM 765 O O . SER A 1 96 ? -10.950 -3.493 13.050 1.00 88.12 96 SER A O 1
ATOM 767 N N . PHE A 1 97 ? -11.469 -1.493 13.933 1.00 89.81 97 PHE A N 1
ATOM 768 C CA . PHE A 1 97 ? -10.864 -1.730 15.239 1.00 89.81 97 PHE A CA 1
ATOM 769 C C . PHE A 1 97 ? -11.955 -1.769 16.307 1.00 89.81 97 PHE A C 1
ATOM 771 O O . PHE A 1 97 ? -12.920 -1.007 16.257 1.00 89.81 97 PHE A O 1
ATOM 778 N N . SER A 1 98 ? -11.798 -2.629 17.309 1.00 90.31 98 SER A N 1
ATOM 779 C CA . SER A 1 98 ? -12.638 -2.601 18.507 1.00 90.31 98 SER A CA 1
ATOM 780 C C . SER A 1 98 ? -12.287 -1.403 19.398 1.00 90.31 98 SER A C 1
ATOM 782 O O . SER A 1 98 ? -11.136 -0.970 19.425 1.00 90.31 98 SER A O 1
ATOM 784 N N . GLY A 1 99 ? -13.255 -0.909 20.172 1.00 91.06 99 GLY A N 1
ATOM 785 C CA . GLY A 1 99 ? -13.056 0.173 21.146 1.00 91.06 99 GLY A CA 1
ATOM 786 C C . GLY A 1 99 ? -13.978 1.366 20.914 1.00 91.06 99 GLY A C 1
ATOM 787 O O . GLY A 1 99 ? -14.871 1.324 20.063 1.00 91.06 99 GLY A O 1
ATOM 788 N N . SER A 1 100 ? -13.772 2.433 21.680 1.00 93.50 100 SER A N 1
ATOM 789 C CA . SER A 1 100 ? -14.469 3.714 21.523 1.00 93.50 100 SER A CA 1
ATOM 790 C C . SER A 1 100 ? -14.101 4.412 20.207 1.00 93.50 100 SER A C 1
ATOM 792 O O . SER A 1 100 ? -13.099 4.094 19.570 1.00 93.50 100 SER A O 1
ATOM 794 N N . ALA A 1 101 ? -14.900 5.395 19.780 1.00 91.19 101 ALA A N 1
ATOM 795 C CA . ALA A 1 101 ? -14.637 6.123 18.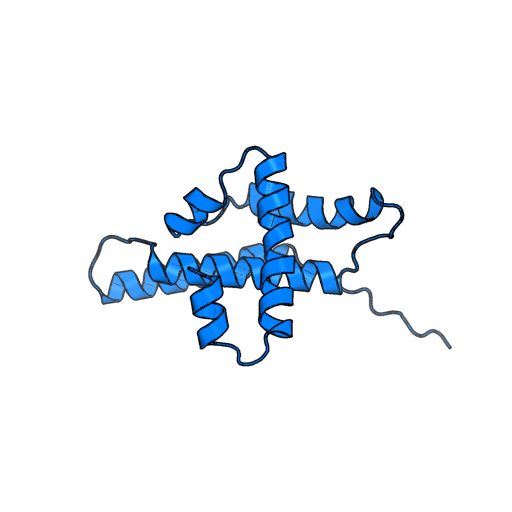534 1.00 91.19 101 ALA A CA 1
ATOM 796 C C . ALA A 1 101 ? -13.259 6.809 18.515 1.00 91.19 101 ALA A C 1
ATOM 798 O O . ALA A 1 101 ? -12.570 6.757 17.501 1.00 91.19 101 ALA A O 1
ATOM 799 N N . SER A 1 102 ? -12.831 7.390 19.639 1.00 90.94 102 SER A N 1
ATOM 800 C CA . SER A 1 102 ? -11.521 8.035 19.770 1.00 90.94 102 SER A CA 1
ATOM 801 C C . SER A 1 102 ? -10.361 7.041 19.721 1.00 90.94 102 SER A C 1
ATOM 803 O O . SER A 1 102 ? -9.355 7.315 19.074 1.00 90.94 102 SER A O 1
ATOM 805 N N . GLU A 1 103 ? -10.494 5.876 20.360 1.00 93.38 103 GLU A N 1
ATOM 806 C CA . GLU A 1 103 ? -9.469 4.822 20.297 1.00 93.38 103 GLU A CA 1
ATOM 807 C C . GLU A 1 103 ? -9.330 4.269 18.879 1.00 93.38 103 GLU A C 1
ATOM 809 O O . GLU A 1 103 ? -8.216 4.086 18.392 1.00 93.38 103 GLU A O 1
ATOM 814 N N . ARG A 1 104 ? -10.455 4.064 18.182 1.00 92.44 104 ARG A N 1
ATOM 815 C CA . ARG A 1 104 ? -10.442 3.626 16.781 1.00 92.44 104 ARG A CA 1
ATOM 816 C C . ARG A 1 104 ? -9.725 4.627 15.883 1.00 92.44 104 ARG A C 1
ATOM 818 O O . ARG A 1 104 ? -8.899 4.210 15.081 1.00 92.44 104 ARG A O 1
ATOM 825 N N . GLU A 1 105 ? -9.984 5.923 16.044 1.00 92.75 105 GLU A N 1
ATOM 826 C CA . GLU A 1 105 ? -9.314 6.966 15.255 1.00 92.75 105 GLU A CA 1
ATOM 827 C C . GLU A 1 105 ? -7.791 6.960 15.474 1.00 92.75 105 GLU A C 1
ATOM 829 O O . GLU A 1 105 ? -7.011 7.053 14.524 1.00 92.75 105 GLU A O 1
ATOM 834 N N . ILE A 1 106 ? -7.348 6.774 16.723 1.00 94.50 106 ILE A N 1
ATOM 835 C CA . ILE A 1 106 ? -5.923 6.646 17.057 1.00 94.50 106 ILE A CA 1
ATOM 836 C C . ILE A 1 106 ? -5.319 5.406 16.383 1.00 94.50 106 ILE A C 1
ATOM 838 O O . ILE A 1 106 ? -4.267 5.512 15.748 1.00 94.50 106 ILE A O 1
ATOM 842 N N . HIS A 1 107 ? -5.987 4.251 16.462 1.00 95.44 107 HIS A N 1
ATOM 843 C CA . HIS A 1 107 ? -5.516 3.018 15.827 1.00 95.44 107 HIS A CA 1
ATOM 844 C C . HIS A 1 107 ? -5.458 3.129 14.299 1.00 95.44 107 HIS A C 1
ATOM 846 O O . HIS A 1 107 ? -4.455 2.735 13.707 1.00 95.44 107 HIS A O 1
ATOM 852 N N . ILE A 1 108 ? -6.464 3.734 13.658 1.00 95.00 108 ILE A N 1
ATOM 853 C CA . ILE A 1 108 ? -6.474 3.987 12.208 1.00 95.00 108 ILE A CA 1
ATOM 854 C C . ILE A 1 108 ? -5.283 4.853 11.811 1.00 95.00 108 ILE A C 1
ATOM 856 O O . ILE A 1 108 ? -4.576 4.541 10.850 1.00 95.00 108 ILE A O 1
ATOM 860 N N . LYS A 1 109 ? -5.021 5.926 12.564 1.00 95.88 109 LYS A N 1
ATOM 861 C CA . LYS A 1 109 ? -3.876 6.797 12.306 1.00 95.88 109 LYS A CA 1
ATOM 862 C C . LYS A 1 109 ? -2.555 6.033 12.408 1.00 95.88 109 LYS A C 1
ATOM 864 O O . LYS A 1 109 ? -1.767 6.073 11.466 1.00 95.88 109 LYS A O 1
ATOM 869 N N . MET A 1 110 ? -2.342 5.298 13.501 1.00 96.44 110 MET A N 1
ATOM 870 C CA . MET A 1 110 ? -1.133 4.488 13.700 1.00 96.44 110 MET A CA 1
ATOM 871 C C . MET A 1 110 ? -0.952 3.447 12.591 1.00 96.44 110 MET A C 1
ATOM 873 O O . MET A 1 110 ? 0.149 3.267 12.072 1.00 96.44 110 MET A O 1
ATOM 877 N N . TYR A 1 111 ? -2.040 2.793 12.189 1.00 96.56 111 TYR A N 1
ATOM 878 C CA . TYR A 1 111 ? -2.028 1.804 11.120 1.00 96.56 111 TYR A CA 1
ATOM 879 C C . TYR A 1 111 ? -1.639 2.425 9.771 1.00 96.56 111 TYR A C 1
ATOM 881 O O . TYR A 1 111 ? -0.749 1.926 9.082 1.00 96.56 111 TYR A O 1
ATOM 889 N N . LYS A 1 112 ? -2.220 3.579 9.420 1.00 97.06 112 LYS A N 1
ATOM 890 C CA . LYS A 1 112 ? -1.876 4.323 8.196 1.00 97.06 112 LYS A CA 1
ATOM 891 C C . LYS A 1 112 ? -0.430 4.812 8.195 1.00 97.06 112 LYS A C 1
ATOM 893 O O . LYS A 1 112 ? 0.211 4.793 7.140 1.00 97.06 112 LYS A O 1
ATOM 898 N N . ASP A 1 113 ? 0.082 5.238 9.345 1.00 97.19 113 ASP A N 1
ATOM 899 C CA . ASP A 1 113 ? 1.481 5.635 9.497 1.00 97.19 113 ASP A CA 1
ATOM 900 C C . ASP A 1 113 ? 2.413 4.432 9.290 1.00 97.19 113 ASP A C 1
ATOM 902 O O . ASP A 1 113 ? 3.380 4.538 8.532 1.00 97.19 113 ASP A O 1
ATOM 906 N N . SER A 1 114 ? 2.056 3.262 9.830 1.00 96.31 114 SER A N 1
ATOM 907 C CA . SER A 1 114 ? 2.794 2.017 9.593 1.00 96.31 114 SER A CA 1
ATOM 908 C C . SER A 1 114 ? 2.804 1.623 8.111 1.00 96.31 114 SER A C 1
ATOM 910 O O . SER A 1 114 ? 3.866 1.337 7.559 1.00 96.31 114 SER A O 1
ATOM 912 N N . ILE A 1 115 ? 1.662 1.701 7.414 1.00 96.94 115 ILE A N 1
ATOM 913 C CA . ILE A 1 115 ? 1.600 1.466 5.959 1.00 96.94 115 ILE A CA 1
ATOM 914 C C . ILE A 1 115 ? 2.561 2.410 5.222 1.00 96.94 115 ILE A C 1
ATOM 916 O O . ILE A 1 115 ? 3.309 1.991 4.338 1.00 96.94 115 ILE A O 1
ATOM 920 N N . LYS A 1 116 ? 2.560 3.703 5.560 1.00 97.00 116 LYS A N 1
ATOM 921 C CA . LYS A 1 116 ? 3.442 4.687 4.919 1.00 97.00 116 LYS A CA 1
ATOM 922 C C . LYS A 1 116 ? 4.918 4.346 5.126 1.00 97.00 116 LYS A C 1
ATOM 924 O O . LYS A 1 116 ? 5.692 4.410 4.169 1.00 97.00 116 LYS A O 1
ATOM 929 N N . GLU A 1 117 ? 5.297 4.007 6.351 1.00 96.06 117 GLU A N 1
ATOM 930 C CA . GLU A 1 117 ? 6.666 3.652 6.719 1.00 96.06 117 GLU A CA 1
ATOM 931 C C . GLU A 1 117 ? 7.149 2.431 5.932 1.00 96.06 117 GLU A C 1
ATOM 933 O O . GLU A 1 117 ? 8.160 2.513 5.237 1.00 96.06 117 GLU A O 1
ATOM 938 N N . ARG A 1 118 ? 6.363 1.349 5.911 1.00 94.19 118 ARG A N 1
ATOM 939 C CA . ARG A 1 118 ? 6.723 0.090 5.236 1.00 94.19 118 ARG A CA 1
ATOM 940 C C . ARG A 1 118 ? 7.015 0.244 3.752 1.00 94.19 118 ARG A C 1
ATOM 942 O O . ARG A 1 118 ? 7.973 -0.334 3.244 1.00 94.19 118 ARG A O 1
ATOM 949 N N . PHE A 1 119 ? 6.210 1.032 3.047 1.00 95.25 119 PHE A N 1
ATOM 950 C CA . PHE A 1 119 ? 6.455 1.305 1.631 1.00 95.25 119 PHE A CA 1
ATOM 951 C C . PHE A 1 119 ? 7.648 2.242 1.422 1.00 95.25 119 PHE A C 1
ATOM 953 O O . PHE A 1 119 ? 8.379 2.094 0.445 1.00 95.25 119 PHE A O 1
ATOM 960 N N . SER A 1 120 ? 7.874 3.174 2.351 1.00 93.00 120 SER A N 1
ATOM 961 C CA . SER A 1 120 ? 9.004 4.105 2.301 1.00 93.00 120 SER A CA 1
ATOM 962 C C . SER A 1 120 ? 10.346 3.403 2.541 1.00 93.00 120 SER A C 1
ATOM 964 O O . SER A 1 120 ? 11.343 3.794 1.940 1.00 93.00 120 SER A O 1
ATOM 966 N N . GLU A 1 121 ? 10.375 2.334 3.346 1.00 92.25 121 GLU A N 1
ATOM 967 C CA . GLU 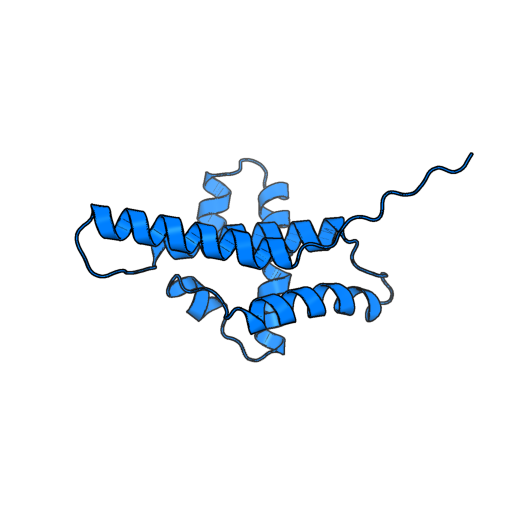A 1 121 ? 11.548 1.460 3.532 1.00 92.25 121 GLU A CA 1
ATOM 968 C C . GLU A 1 121 ? 12.006 0.796 2.220 1.00 92.25 121 GLU A C 1
ATOM 970 O O . GLU A 1 121 ? 13.189 0.495 2.066 1.00 92.25 121 GLU A O 1
ATOM 975 N N . GLN A 1 122 ? 11.096 0.616 1.254 1.00 91.00 122 GLN A N 1
ATOM 976 C CA . GLN A 1 122 ? 11.407 0.020 -0.052 1.00 91.00 122 GLN A CA 1
ATOM 977 C C . GLN A 1 122 ? 11.887 1.039 -1.087 1.00 91.00 122 GLN A C 1
ATOM 979 O O . GLN A 1 122 ? 12.299 0.652 -2.181 1.00 91.00 122 GLN A O 1
ATOM 984 N N . CYS A 1 123 ? 11.811 2.337 -0.782 1.00 88.50 123 CYS A N 1
ATOM 985 C CA . CYS A 1 123 ? 12.221 3.369 -1.720 1.00 88.50 123 CYS A CA 1
ATOM 986 C C . CYS A 1 123 ? 13.723 3.276 -2.007 1.00 88.50 123 CYS A C 1
ATOM 988 O O . CYS A 1 123 ? 14.572 3.281 -1.111 1.00 88.50 123 CYS A O 1
ATOM 990 N N . GLU A 1 124 ? 14.070 3.271 -3.288 1.00 81.88 124 GLU A N 1
ATOM 991 C CA . GLU A 1 124 ? 15.454 3.253 -3.721 1.00 81.88 124 GLU A CA 1
ATOM 992 C C . GLU A 1 124 ? 16.095 4.631 -3.522 1.00 81.88 124 GLU A C 1
ATOM 994 O O . GLU A 1 124 ? 15.547 5.676 -3.898 1.00 81.88 124 GLU A O 1
ATOM 999 N N . LYS A 1 125 ? 17.311 4.642 -2.965 1.00 76.44 125 LYS A N 1
ATOM 1000 C CA . LYS A 1 125 ? 18.126 5.856 -2.877 1.00 76.44 125 LYS A CA 1
ATOM 1001 C C . LYS A 1 125 ? 18.566 6.252 -4.284 1.00 76.44 125 LYS A C 1
ATOM 1003 O O . LYS A 1 125 ? 19.371 5.562 -4.909 1.00 76.44 125 LYS A O 1
ATOM 1008 N N . SER A 1 126 ? 18.100 7.398 -4.772 1.00 56.97 126 SER A N 1
ATOM 1009 C CA . SER A 1 126 ? 18.644 8.001 -5.987 1.00 56.97 126 SER A CA 1
ATOM 1010 C C . SER A 1 126 ? 20.137 8.277 -5.777 1.00 56.97 126 SER A C 1
ATOM 1012 O O . SER A 1 126 ? 20.500 9.124 -4.957 1.00 56.97 126 SER A O 1
ATOM 1014 N N . ARG A 1 127 ? 21.020 7.567 -6.493 1.00 49.81 127 ARG A N 1
ATOM 1015 C CA . ARG A 1 127 ? 22.451 7.902 -6.518 1.00 49.81 127 ARG A CA 1
ATOM 1016 C C . ARG A 1 127 ? 22.587 9.344 -7.008 1.00 49.81 127 ARG A C 1
ATOM 1018 O O . ARG A 1 127 ? 22.261 9.630 -8.159 1.00 49.81 127 ARG A O 1
ATOM 1025 N N . LYS A 1 128 ? 23.075 10.249 -6.150 1.00 44.44 128 LYS A N 1
ATOM 1026 C CA . LYS A 1 128 ? 23.563 11.556 -6.605 1.00 44.44 128 LYS A CA 1
ATOM 1027 C C . LYS A 1 128 ? 24.649 11.276 -7.638 1.00 44.44 128 LYS A C 1
ATOM 1029 O O . LYS A 1 128 ? 25.644 10.622 -7.333 1.00 44.44 128 LYS A O 1
ATOM 1034 N N . LYS A 1 129 ? 24.431 11.721 -8.873 1.00 41.16 129 LYS A N 1
ATOM 1035 C CA . LYS A 1 129 ? 25.478 11.762 -9.889 1.00 41.16 129 LYS A CA 1
ATOM 1036 C C . LYS A 1 129 ? 26.514 12.744 -9.339 1.00 41.16 129 LYS A C 1
ATOM 1038 O O . LYS A 1 129 ? 26.249 13.942 -9.320 1.00 41.16 129 LYS A O 1
ATOM 1043 N N . ASN A 1 130 ? 27.627 12.250 -8.795 1.00 40.94 130 ASN A N 1
ATOM 1044 C CA . ASN A 1 130 ? 28.755 13.120 -8.489 1.00 40.94 130 ASN A CA 1
ATOM 1045 C C . ASN A 1 130 ? 29.188 13.725 -9.824 1.00 40.94 130 ASN A C 1
ATOM 1047 O O . ASN A 1 130 ? 29.694 13.026 -10.699 1.00 40.94 130 ASN A O 1
ATOM 1051 N N . SER A 1 131 ? 28.876 15.005 -10.004 1.00 38.69 131 SER A N 1
ATOM 1052 C CA . SER A 1 131 ? 29.393 15.822 -11.089 1.00 38.69 131 SER A CA 1
ATOM 1053 C C . SER A 1 131 ? 30.872 16.053 -10.809 1.00 38.69 131 SER A C 1
ATOM 1055 O O . SER A 1 131 ? 31.230 17.013 -10.138 1.00 38.69 131 SER A O 1
ATOM 1057 N N . SER A 1 132 ? 31.725 15.147 -11.272 1.00 44.12 132 SER A N 1
ATOM 1058 C CA . SER A 1 132 ? 33.138 15.436 -11.482 1.00 44.12 132 SER A CA 1
ATOM 1059 C C . SER A 1 132 ? 33.289 16.097 -12.849 1.00 44.12 132 SER A C 1
ATOM 1061 O O . SER A 1 132 ? 33.299 15.418 -13.877 1.00 44.12 132 SER A O 1
ATOM 1063 N N . ARG A 1 133 ? 33.378 17.427 -12.842 1.00 38.56 133 ARG A N 1
ATOM 1064 C CA . ARG A 1 133 ? 34.134 18.235 -13.800 1.00 38.56 133 ARG A CA 1
ATOM 1065 C C . ARG A 1 133 ? 34.638 19.475 -13.087 1.00 38.56 133 ARG A C 1
ATOM 1067 O O . ARG A 1 133 ? 33.817 20.080 -12.366 1.00 38.56 133 ARG A O 1
#

Mean predicted aligned error: 5.91 Å